Protein AF-F4G128-F1 (afdb_monomer)

Foldseek 3Di:
DADAEALEDADAQEAEEEDVPAYHAHYYLEYEEANEYEYREYAYYLEYDAHLEYEYHLEYEYALEYEYHNEYDDHNHYHYHQFYWYDVPTDTPDGHDPVSSVVSNVVSVVVVVVVVVVVVVVD

Organism: Metallosphaera cuprina (strain Ar-4) (NCBI:txid1006006)

Nearest PDB structures (foldseek):
  2fko-assembly1_A  TM=9.985E-01  e=2.049E-13  Pyrococcus horikoshii OT3
  4n27-assembly1_C  TM=9.980E-01  e=4.070E-13  Brucella abortus 2308
  3tio-assembly1_B  TM=9.841E-01  e=2.843E-12  Escherichia coli K-12
  9jyw-assembly2_F  TM=9.823E-01  e=1.257E-11  Aeribacillus pallidus
  6sc4-assembly2_D  TM=9.480E-01  e=2.497E-11  candidate division MSBL1 archaeon SCGC-AAA259I09

Secondary structure (DSSP, 8-state):
-EEE-TT-EE-TT-EEE--TT--EEE-SS-EE-TT-EEES-EE-SSEEE-TT-EE-TT-EE-SSEEEPTT-EE-TT-EE-SSEEEETTTTEEEEEPPHHHHHHHHHHHHHHHHHHHHHHHHT-

Solvent-accessible surface area (backbone atoms only — not comparable to full-atom values): 5789 Å² total; per-residue (Å²): 100,80,47,76,33,62,62,45,45,78,42,61,77,49,46,80,48,58,54,95,96,31,43,30,40,38,28,33,23,21,34,39,24,42,47,17,37,42,29,8,24,41,37,34,34,31,21,34,40,21,39,47,15,36,35,26,46,54,14,35,38,34,36,39,22,38,38,32,62,58,12,27,39,48,65,60,38,75,44,64,54,40,23,33,27,42,41,82,69,45,40,78,76,46,70,56,52,73,67,56,50,53,44,35,44,48,55,19,50,49,56,55,53,50,51,54,52,54,58,61,76,76,106

pLDDT: mean 97.23, std 5.07, range [54.41, 98.94]

Sequence (123 aa):
MITLGEGTNVQENCSLHTDRGFKIRIGDFVSIGHNAVIHGAEVGNNVIIGMGAILLNGARVGDNVIIGAGAVVTEGKEIPSNSLALGVPAKVLRKLTQEEINMIKRNALEYIEEIKILRKSHN

Structure (mmCIF, N/CA/C/O backbone):
data_AF-F4G128-F1
#
_entry.id   AF-F4G128-F1
#
loop_
_atom_site.group_PDB
_atom_site.id
_atom_site.type_symbol
_atom_site.label_atom_id
_atom_site.label_alt_id
_atom_site.label_comp_id
_atom_site.label_asym_id
_atom_site.label_entity_id
_atom_site.label_seq_id
_atom_site.pdbx_PDB_ins_code
_atom_site.Cartn_x
_atom_site.Cartn_y
_atom_site.Cartn_z
_atom_site.occupancy
_atom_site.B_iso_or_equiv
_atom_site.auth_seq_id
_atom_site.auth_comp_id
_atom_site.auth_asym_id
_atom_site.auth_atom_id
_atom_site.pdbx_PDB_model_num
ATOM 1 N N . MET A 1 1 ? -0.136 3.277 -17.019 1.00 89.38 1 MET A N 1
ATOM 2 C CA . MET A 1 1 ? 0.476 4.514 -16.467 1.00 89.38 1 MET A CA 1
ATOM 3 C C . MET A 1 1 ? 0.588 4.334 -14.969 1.00 89.38 1 MET A C 1
ATOM 5 O O . MET A 1 1 ? -0.416 3.983 -14.357 1.00 89.38 1 MET A O 1
ATOM 9 N N . ILE A 1 2 ? 1.788 4.531 -14.427 1.00 98.38 2 ILE A N 1
ATOM 10 C CA . ILE A 1 2 ? 2.101 4.408 -13.001 1.00 98.38 2 ILE A CA 1
ATOM 11 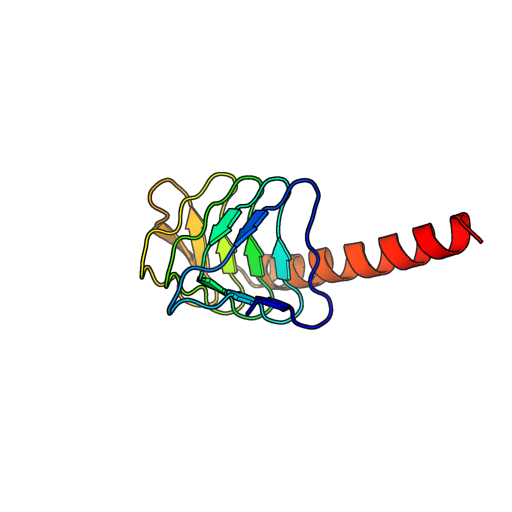C C . ILE A 1 2 ? 2.527 5.796 -12.524 1.00 98.38 2 ILE A C 1
ATOM 13 O O . ILE A 1 2 ? 3.396 6.403 -13.147 1.00 98.38 2 ILE A O 1
ATOM 17 N N . THR A 1 3 ? 1.900 6.307 -11.468 1.00 98.50 3 THR A N 1
ATOM 18 C CA . THR A 1 3 ? 2.269 7.584 -10.841 1.00 98.50 3 THR A CA 1
ATOM 19 C C . THR A 1 3 ? 2.480 7.389 -9.351 1.00 98.50 3 THR A C 1
ATOM 21 O O . THR A 1 3 ? 1.641 6.762 -8.702 1.00 98.50 3 THR A O 1
ATOM 24 N N . LEU A 1 4 ? 3.569 7.954 -8.833 1.00 98.56 4 LEU A N 1
ATOM 25 C CA . LEU A 1 4 ? 3.939 7.923 -7.422 1.00 98.56 4 LEU A CA 1
ATOM 26 C C . LEU A 1 4 ? 4.007 9.359 -6.895 1.00 98.56 4 LEU A C 1
ATOM 28 O O . LEU A 1 4 ? 4.594 10.216 -7.559 1.00 98.56 4 LEU A O 1
ATOM 32 N N . GLY A 1 5 ? 3.388 9.600 -5.743 1.00 98.50 5 GLY A N 1
ATOM 33 C CA . GLY A 1 5 ? 3.421 10.880 -5.044 1.00 98.50 5 GLY A CA 1
ATOM 34 C C . GLY A 1 5 ? 4.748 11.164 -4.339 1.00 98.50 5 GLY A C 1
ATOM 35 O O . GLY A 1 5 ? 5.675 10.347 -4.326 1.00 98.50 5 GLY A O 1
ATOM 36 N N . GLU A 1 6 ? 4.841 12.349 -3.747 1.00 98.00 6 GLU A N 1
ATOM 37 C CA . GLU A 1 6 ? 6.031 12.817 -3.044 1.00 98.00 6 GLU A CA 1
ATOM 38 C C . GLU A 1 6 ? 6.274 12.022 -1.755 1.00 98.00 6 GLU A C 1
ATOM 40 O O . GLU A 1 6 ? 5.349 11.645 -1.037 1.00 98.00 6 GLU A O 1
ATOM 45 N N . GLY A 1 7 ? 7.544 11.754 -1.440 1.00 97.06 7 GLY A N 1
ATOM 46 C CA . GLY A 1 7 ? 7.924 11.064 -0.204 1.00 97.06 7 GLY A CA 1
ATOM 47 C C . GLY A 1 7 ? 7.483 9.599 -0.129 1.00 97.06 7 GLY A C 1
ATOM 48 O O . GLY A 1 7 ? 7.566 8.996 0.937 1.00 97.06 7 GLY A O 1
ATOM 49 N N . THR A 1 8 ? 7.020 9.028 -1.241 1.00 98.56 8 THR A N 1
ATOM 50 C CA . THR A 1 8 ? 6.684 7.609 -1.356 1.00 98.56 8 THR A CA 1
ATOM 51 C C . THR A 1 8 ? 7.939 6.776 -1.602 1.00 98.56 8 THR A C 1
ATOM 53 O O . THR A 1 8 ? 8.773 7.121 -2.441 1.00 98.56 8 THR A O 1
ATOM 56 N N . ASN A 1 9 ? 8.065 5.662 -0.882 1.00 98.44 9 ASN A N 1
ATOM 57 C CA . ASN A 1 9 ? 9.134 4.685 -1.063 1.00 98.44 9 ASN A CA 1
ATOM 58 C C . ASN A 1 9 ? 8.581 3.380 -1.647 1.00 98.44 9 ASN A C 1
ATOM 60 O O . ASN A 1 9 ? 7.509 2.905 -1.270 1.00 98.44 9 ASN A O 1
ATOM 64 N N . VAL A 1 10 ? 9.338 2.813 -2.586 1.00 98.44 10 VAL A N 1
ATOM 65 C CA . VAL A 1 10 ? 9.130 1.469 -3.127 1.00 98.44 10 VAL A CA 1
ATOM 66 C C . VAL A 1 10 ? 10.308 0.634 -2.666 1.00 98.44 10 VAL A C 1
ATOM 68 O O . VAL A 1 10 ? 11.437 0.885 -3.086 1.00 98.44 10 VAL A O 1
ATOM 71 N N . GLN A 1 11 ? 10.047 -0.307 -1.767 1.00 98.31 11 GLN A N 1
ATOM 72 C CA . GLN A 1 11 ? 11.088 -1.134 -1.175 1.00 98.31 11 GLN A CA 1
ATOM 73 C C . GLN A 1 11 ? 11.497 -2.268 -2.125 1.00 98.31 11 GLN A C 1
ATOM 75 O O . GLN A 1 11 ? 11.025 -2.392 -3.260 1.00 98.31 11 GLN A O 1
ATOM 80 N N . GLU A 1 12 ? 12.414 -3.105 -1.667 1.00 98.06 12 GLU A N 1
ATOM 81 C CA . GLU A 1 12 ? 13.048 -4.156 -2.446 1.00 98.06 12 GLU A CA 1
ATOM 82 C C . GLU A 1 12 ? 12.024 -5.140 -3.020 1.00 98.06 12 GLU A C 1
ATOM 84 O O . GLU A 1 12 ? 11.061 -5.550 -2.366 1.00 98.06 12 GLU A O 1
ATOM 89 N N . ASN A 1 13 ? 12.278 -5.568 -4.258 1.00 98.62 13 ASN A N 1
ATOM 90 C CA . ASN A 1 13 ? 11.535 -6.627 -4.944 1.00 98.62 13 ASN A CA 1
ATOM 91 C C . ASN A 1 13 ? 10.027 -6.371 -5.119 1.00 98.62 13 ASN A C 1
ATOM 93 O O . ASN A 1 13 ? 9.268 -7.316 -5.344 1.00 98.62 13 ASN A O 1
ATOM 97 N N . CYS A 1 14 ? 9.576 -5.118 -5.040 1.00 98.69 14 CYS A N 1
ATOM 98 C CA . CYS A 1 14 ? 8.198 -4.780 -5.373 1.00 98.69 14 CYS A CA 1
ATOM 99 C C . CYS A 1 14 ? 7.936 -4.933 -6.876 1.00 98.69 14 CYS A C 1
ATOM 101 O O . CYS A 1 14 ? 8.787 -4.617 -7.708 1.00 98.69 14 CYS A O 1
ATOM 103 N N . SER A 1 15 ? 6.725 -5.362 -7.229 1.00 98.69 15 SER A N 1
ATOM 104 C CA . SER A 1 15 ? 6.250 -5.402 -8.617 1.00 98.69 15 SER A CA 1
ATOM 105 C C . SER A 1 15 ? 5.059 -4.470 -8.790 1.00 98.69 15 SER A C 1
ATOM 107 O O . SER A 1 15 ? 4.038 -4.628 -8.124 1.00 98.69 15 SER A O 1
ATOM 109 N N . LEU A 1 16 ? 5.189 -3.489 -9.685 1.00 98.62 16 LEU A N 1
ATOM 110 C CA . LEU A 1 16 ? 4.127 -2.544 -10.024 1.00 98.62 16 LEU A CA 1
ATOM 111 C C . LEU A 1 16 ? 3.765 -2.726 -11.498 1.00 98.62 16 LEU A C 1
ATOM 113 O O . LEU A 1 16 ? 4.588 -2.477 -12.378 1.00 98.62 16 LEU A O 1
ATOM 117 N N . HIS A 1 17 ? 2.534 -3.153 -11.771 1.00 98.19 17 HIS A N 1
ATOM 118 C CA . HIS A 1 17 ? 2.067 -3.444 -13.125 1.00 98.19 17 HIS A CA 1
ATOM 119 C C . HIS A 1 17 ? 0.651 -2.907 -13.376 1.00 98.19 17 HIS A C 1
ATOM 121 O O . HIS A 1 17 ? -0.155 -2.744 -12.463 1.00 98.19 17 HIS A O 1
ATOM 127 N N . THR A 1 18 ? 0.333 -2.599 -14.633 1.00 96.88 18 THR A N 1
ATOM 128 C CA . THR A 1 18 ? -0.988 -2.096 -15.029 1.00 96.88 18 THR A CA 1
ATOM 129 C C . THR A 1 18 ? -1.545 -2.893 -16.192 1.00 96.88 18 THR A C 1
A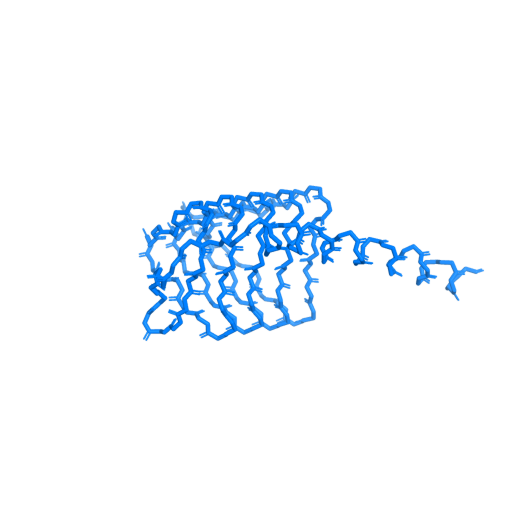TOM 131 O O . THR A 1 18 ? -0.866 -3.002 -17.210 1.00 96.88 18 THR A O 1
ATOM 134 N N . ASP A 1 19 ? -2.806 -3.312 -16.096 1.00 94.06 19 ASP A N 1
ATOM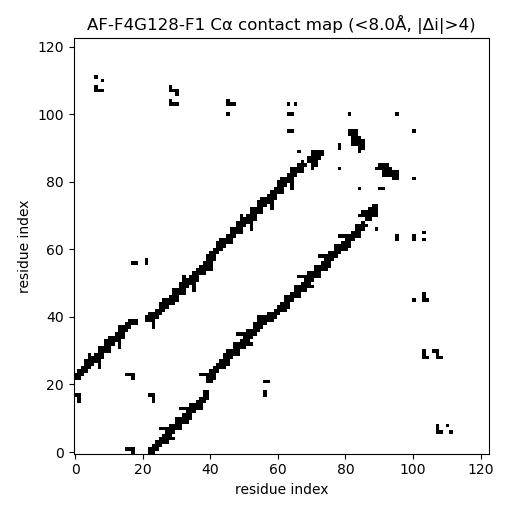 135 C CA . ASP A 1 19 ? -3.570 -3.824 -17.236 1.00 94.06 19 ASP A CA 1
ATOM 136 C C . ASP A 1 19 ? -4.224 -2.708 -18.054 1.00 94.06 19 ASP A C 1
ATOM 138 O O . ASP A 1 19 ? -4.371 -1.560 -17.622 1.00 94.06 19 ASP A O 1
ATOM 142 N N . ARG A 1 20 ? -4.689 -3.052 -19.259 1.00 94.75 20 ARG A N 1
ATOM 143 C CA . ARG A 1 20 ? -5.488 -2.140 -20.080 1.00 94.75 20 ARG A CA 1
ATOM 144 C C . ARG A 1 20 ? -6.754 -1.730 -19.317 1.00 94.75 20 ARG A C 1
ATOM 146 O O . ARG A 1 20 ? -7.573 -2.567 -18.969 1.00 94.75 20 ARG A O 1
ATOM 153 N N . GLY A 1 21 ? -6.922 -0.426 -19.105 1.00 94.62 21 GLY A N 1
ATOM 154 C CA . GLY A 1 21 ? -8.065 0.138 -18.377 1.00 94.62 21 GLY A CA 1
ATOM 155 C C . GLY A 1 21 ? -7.808 0.386 -16.889 1.00 94.62 21 GLY A C 1
ATOM 156 O O . GLY A 1 21 ? -8.529 1.182 -16.295 1.00 94.62 21 GLY A O 1
ATOM 157 N N . PHE A 1 22 ? -6.737 -0.171 -16.318 1.00 96.69 22 PHE A N 1
ATOM 158 C CA . PHE A 1 22 ? -6.354 0.048 -14.926 1.00 96.69 22 PHE A CA 1
ATOM 159 C C . PHE A 1 22 ? -5.047 0.838 -14.848 1.00 96.69 22 PHE A C 1
ATOM 161 O O . PHE A 1 22 ? -4.096 0.606 -15.590 1.00 96.69 22 PHE A O 1
ATOM 168 N N . LYS A 1 23 ? -4.990 1.831 -13.965 1.00 96.94 23 LYS A N 1
ATOM 169 C CA . LYS A 1 23 ? -3.782 2.628 -13.712 1.00 96.94 23 LYS A CA 1
ATOM 170 C C . LYS A 1 23 ? -3.302 2.336 -12.299 1.00 96.94 23 LYS A C 1
ATOM 172 O O . LYS A 1 23 ? -4.086 1.887 -11.474 1.00 96.94 23 LYS A O 1
ATOM 177 N N . ILE A 1 24 ? -2.032 2.621 -12.032 1.00 98.62 24 ILE A N 1
ATOM 178 C CA . ILE A 1 24 ? -1.546 2.719 -10.658 1.00 98.62 24 ILE A CA 1
ATOM 179 C C . ILE A 1 24 ? -1.423 4.195 -10.316 1.00 98.62 24 ILE A C 1
ATOM 181 O O . ILE A 1 24 ? -0.708 4.931 -11.003 1.00 98.62 24 ILE A O 1
ATOM 185 N N . ARG A 1 25 ? -2.109 4.607 -9.252 1.00 98.69 25 ARG A N 1
ATOM 186 C CA . ARG A 1 25 ? -1.945 5.922 -8.632 1.00 98.69 25 ARG A CA 1
ATOM 187 C C . ARG A 1 25 ? -1.623 5.719 -7.165 1.00 98.69 25 ARG A C 1
ATOM 189 O O . ARG A 1 25 ? -2.467 5.218 -6.435 1.00 98.69 25 ARG A O 1
ATOM 196 N N . ILE A 1 26 ? -0.420 6.097 -6.760 1.00 98.81 26 ILE A N 1
ATOM 197 C CA . ILE A 1 26 ? 0.008 6.079 -5.365 1.00 98.81 26 ILE A CA 1
ATOM 198 C C . ILE A 1 26 ? 0.156 7.525 -4.909 1.00 98.81 26 ILE A C 1
ATOM 200 O O . ILE A 1 26 ? 0.814 8.306 -5.599 1.00 98.81 26 ILE A O 1
ATOM 204 N N . GLY A 1 27 ? -0.477 7.871 -3.790 1.00 98.81 27 GLY A N 1
ATOM 205 C CA . GLY A 1 27 ? -0.400 9.192 -3.179 1.00 98.81 27 GLY A CA 1
ATOM 206 C C . GLY A 1 27 ? 0.955 9.494 -2.544 1.00 98.81 27 GLY A C 1
ATOM 207 O O . GLY A 1 27 ? 1.961 8.821 -2.793 1.00 98.81 27 GLY A O 1
ATOM 208 N N . ASP A 1 28 ? 0.963 10.533 -1.720 1.00 98.81 28 ASP A N 1
ATOM 209 C CA . ASP A 1 28 ? 2.153 11.017 -1.034 1.00 98.81 28 ASP A CA 1
ATOM 210 C C . ASP A 1 28 ? 2.404 10.233 0.259 1.00 98.81 28 ASP A C 1
ATOM 212 O O . ASP A 1 28 ? 1.470 9.821 0.954 1.00 98.81 28 ASP A O 1
ATOM 216 N N . PHE A 1 29 ? 3.675 10.099 0.637 1.00 98.69 29 PHE A N 1
ATOM 217 C CA . PHE A 1 29 ? 4.115 9.467 1.887 1.00 98.69 29 PHE A CA 1
ATOM 218 C C . PHE A 1 29 ? 3.601 8.033 2.052 1.00 98.69 29 PHE A C 1
ATOM 220 O O . PHE A 1 29 ? 3.160 7.635 3.132 1.00 98.69 29 PHE A O 1
ATOM 227 N N . VAL A 1 30 ? 3.627 7.266 0.964 1.00 98.88 30 VAL A N 1
ATOM 228 C CA . VAL A 1 30 ? 3.271 5.849 0.967 1.00 98.88 30 VAL A CA 1
ATOM 229 C C . VAL A 1 30 ? 4.530 5.000 1.101 1.00 98.88 30 VAL A C 1
ATOM 231 O O . VAL A 1 30 ? 5.506 5.200 0.381 1.00 98.88 30 VAL A O 1
ATOM 234 N N . SER A 1 31 ? 4.495 4.015 1.991 1.00 98.88 31 SER A N 1
ATOM 235 C CA . SER A 1 31 ? 5.531 2.988 2.083 1.00 98.88 31 SER A CA 1
ATOM 236 C C . SER A 1 31 ? 5.023 1.700 1.45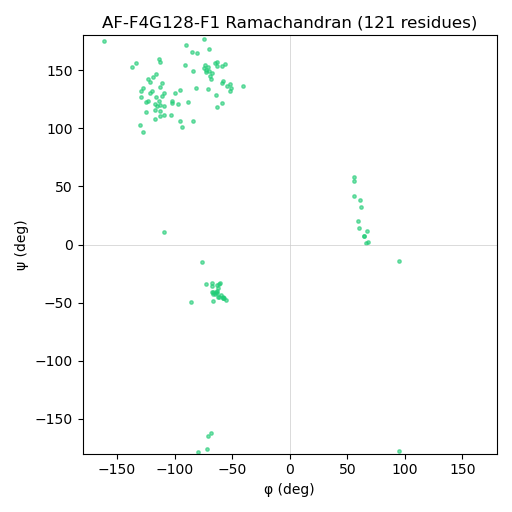9 1.00 98.88 31 SER A C 1
ATOM 238 O O . SER A 1 31 ? 4.107 1.061 1.985 1.00 98.88 31 SER A O 1
ATOM 240 N N . ILE A 1 32 ? 5.606 1.327 0.320 1.00 98.88 32 ILE A N 1
ATOM 241 C CA . ILE A 1 32 ? 5.314 0.071 -0.367 1.00 98.88 32 ILE A CA 1
ATOM 242 C C . ILE A 1 32 ? 6.330 -0.960 0.114 1.00 98.88 32 ILE A C 1
ATOM 244 O O . ILE A 1 32 ? 7.484 -0.943 -0.312 1.00 98.88 32 ILE A O 1
ATOM 248 N N . GLY A 1 33 ? 5.886 -1.812 1.039 1.00 98.75 33 GLY A N 1
ATOM 249 C CA . GLY A 1 33 ? 6.710 -2.776 1.757 1.00 98.75 33 GLY A CA 1
ATOM 250 C C . GLY A 1 33 ? 7.346 -3.833 0.859 1.00 98.75 33 GLY A C 1
ATOM 251 O O . GLY A 1 33 ? 6.788 -4.183 -0.180 1.00 98.75 33 GLY A O 1
ATOM 252 N N . HIS A 1 34 ? 8.484 -4.381 1.296 1.00 98.62 34 HIS A N 1
ATOM 253 C CA . HIS A 1 34 ? 9.248 -5.409 0.576 1.00 98.62 34 HIS A CA 1
ATOM 254 C C . HIS A 1 34 ? 8.359 -6.476 -0.074 1.00 98.62 34 HIS A C 1
ATOM 256 O O . HIS A 1 34 ? 7.433 -6.991 0.557 1.00 98.62 34 HIS A O 1
ATOM 262 N N . ASN A 1 35 ? 8.662 -6.848 -1.318 1.00 98.81 35 ASN A N 1
ATOM 263 C CA . ASN A 1 35 ? 7.944 -7.886 -2.065 1.00 98.81 35 ASN A CA 1
ATOM 264 C C . ASN A 1 35 ? 6.440 -7.624 -2.294 1.00 98.81 35 ASN A C 1
ATOM 266 O O . ASN A 1 35 ? 5.724 -8.550 -2.678 1.00 98.81 35 ASN A O 1
ATOM 270 N N . ALA A 1 36 ? 5.931 -6.408 -2.076 1.00 98.88 36 ALA A N 1
ATOM 271 C CA . ALA A 1 36 ? 4.539 -6.102 -2.383 1.00 98.88 36 ALA A CA 1
ATOM 272 C C . ALA A 1 36 ? 4.274 -6.120 -3.900 1.00 98.88 36 ALA A C 1
ATOM 274 O O . ALA A 1 36 ? 5.122 -5.749 -4.721 1.00 98.88 36 ALA A O 1
ATOM 275 N N . VAL A 1 37 ? 3.058 -6.519 -4.272 1.00 98.88 37 VAL A N 1
ATOM 276 C CA . VAL A 1 37 ? 2.577 -6.499 -5.657 1.00 98.88 37 VAL A CA 1
ATOM 277 C C . VAL A 1 37 ? 1.424 -5.515 -5.764 1.00 98.88 37 VAL A C 1
ATOM 279 O O . VAL A 1 37 ? 0.382 -5.689 -5.135 1.00 98.88 37 VAL A O 1
ATOM 282 N N . ILE A 1 38 ? 1.587 -4.491 -6.596 1.00 98.75 38 ILE A N 1
ATOM 283 C CA . ILE A 1 38 ? 0.521 -3.544 -6.917 1.00 98.75 38 ILE A CA 1
ATOM 284 C C . ILE A 1 38 ? 0.158 -3.737 -8.380 1.00 98.75 38 ILE A C 1
ATOM 286 O O . ILE A 1 38 ? 0.992 -3.565 -9.269 1.00 98.75 38 ILE A O 1
ATOM 290 N N . HIS A 1 39 ? -1.098 -4.080 -8.625 1.00 98.44 39 HIS A N 1
ATOM 291 C CA . HIS A 1 39 ? -1.597 -4.386 -9.950 1.00 98.44 39 HIS A CA 1
ATOM 292 C C . HIS A 1 39 ? -2.843 -3.550 -10.237 1.00 98.44 39 HIS A C 1
ATOM 294 O O . HIS A 1 39 ? -3.932 -3.886 -9.794 1.00 98.44 39 HIS A O 1
ATOM 300 N N . GLY A 1 40 ? -2.682 -2.424 -10.938 1.00 98.06 40 GLY A N 1
ATOM 301 C CA . GLY A 1 40 ? -3.813 -1.588 -11.364 1.00 98.06 40 GLY A CA 1
ATOM 302 C C . GLY A 1 40 ? -4.678 -0.995 -10.238 1.00 98.06 40 GLY A C 1
ATOM 303 O O . GLY A 1 40 ? -5.899 -0.940 -10.395 1.00 98.06 40 GLY A O 1
ATOM 304 N N . ALA A 1 41 ? -4.073 -0.577 -9.122 1.00 98.56 41 ALA A N 1
ATOM 305 C CA . ALA A 1 41 ? -4.771 -0.079 -7.931 1.00 98.56 41 ALA A CA 1
ATOM 306 C C . ALA A 1 41 ? -4.537 1.419 -7.650 1.00 98.56 41 ALA A C 1
ATOM 308 O O . ALA A 1 41 ? -3.523 2.001 -8.048 1.00 98.56 41 ALA A O 1
ATOM 309 N N . GLU A 1 42 ? -5.463 2.031 -6.910 1.00 98.81 42 GLU A N 1
ATOM 310 C CA . GLU A 1 42 ? -5.351 3.404 -6.411 1.00 98.81 42 GLU A CA 1
ATOM 311 C C . GLU A 1 42 ? -5.136 3.402 -4.895 1.00 98.81 42 GLU A C 1
ATOM 313 O O . GLU A 1 42 ? -5.857 2.740 -4.148 1.00 98.81 42 GLU A O 1
ATOM 318 N N . VAL A 1 43 ? -4.131 4.142 -4.441 1.00 98.94 43 VAL A N 1
ATOM 319 C CA . VAL A 1 43 ? -3.738 4.254 -3.038 1.00 98.94 43 VAL A CA 1
ATOM 320 C C . VAL A 1 43 ? -3.641 5.732 -2.689 1.00 98.94 43 VAL A C 1
ATOM 322 O O . VAL A 1 43 ? -2.967 6.487 -3.391 1.00 98.94 43 VAL A O 1
ATOM 325 N N . GLY A 1 44 ? -4.328 6.130 -1.621 1.00 98.88 44 GLY A N 1
ATOM 326 C CA . GLY A 1 44 ? -4.303 7.479 -1.072 1.00 98.88 44 GLY A CA 1
ATOM 327 C C . GLY A 1 44 ? -2.962 7.843 -0.438 1.00 98.88 44 GLY A C 1
ATOM 328 O O . GLY A 1 44 ? -1.927 7.224 -0.682 1.00 98.88 44 GLY A O 1
ATOM 329 N N . ASN A 1 45 ? -2.990 8.878 0.388 1.00 98.94 45 ASN A N 1
ATOM 330 C CA . ASN A 1 45 ? -1.819 9.433 1.047 1.00 98.94 45 ASN A CA 1
ATOM 331 C C . ASN A 1 45 ? -1.588 8.783 2.410 1.00 98.94 45 ASN A C 1
ATOM 333 O O . ASN A 1 45 ? -2.532 8.364 3.084 1.00 98.94 45 ASN A O 1
ATOM 337 N N . ASN A 1 46 ? -0.335 8.797 2.863 1.00 98.81 46 ASN A N 1
ATOM 338 C CA . ASN A 1 46 ? 0.043 8.336 4.194 1.00 98.81 46 ASN A CA 1
ATOM 339 C C . ASN A 1 46 ? -0.420 6.885 4.428 1.00 98.81 46 ASN A C 1
ATOM 341 O O . ASN A 1 46 ? -1.216 6.607 5.324 1.00 98.81 46 ASN A O 1
ATOM 345 N N . VA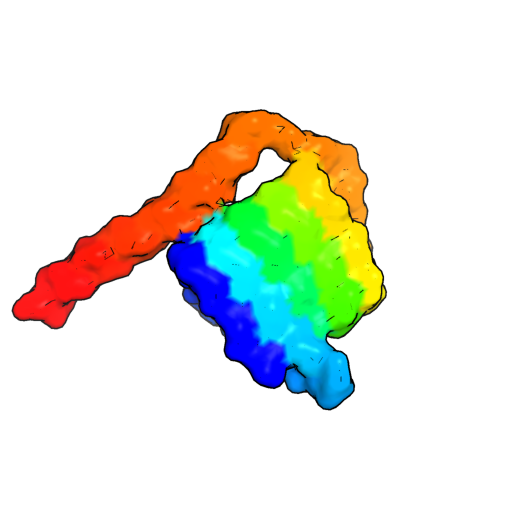L A 1 47 ? 0.036 5.960 3.579 1.00 98.94 47 VAL A N 1
ATOM 346 C CA . VAL A 1 47 ? -0.362 4.542 3.607 1.00 98.94 47 VAL A CA 1
ATOM 347 C C . VAL A 1 47 ? 0.857 3.647 3.801 1.00 98.94 47 VAL A C 1
ATOM 349 O O . VAL A 1 47 ? 1.893 3.861 3.180 1.00 98.94 47 VAL A O 1
ATOM 352 N N . ILE A 1 48 ? 0.716 2.596 4.607 1.00 98.88 48 ILE A N 1
ATOM 353 C CA . ILE A 1 48 ? 1.635 1.454 4.588 1.00 98.88 48 ILE A CA 1
ATOM 354 C C . ILE A 1 48 ? 0.966 0.312 3.833 1.00 98.88 48 ILE A C 1
ATOM 356 O O . ILE A 1 48 ? -0.096 -0.176 4.228 1.00 98.88 48 ILE A O 1
ATOM 360 N N . ILE A 1 49 ? 1.625 -0.146 2.773 1.00 98.94 49 ILE A N 1
ATOM 361 C CA . ILE A 1 49 ? 1.348 -1.434 2.148 1.00 98.94 49 ILE A CA 1
ATOM 362 C C . ILE A 1 49 ? 2.340 -2.423 2.748 1.00 98.94 49 ILE A C 1
ATOM 364 O O . ILE A 1 49 ? 3.532 -2.348 2.467 1.00 98.94 49 ILE A O 1
ATOM 368 N N . GLY A 1 50 ? 1.869 -3.306 3.626 1.00 98.81 50 GLY A N 1
ATOM 369 C CA . GLY A 1 50 ? 2.724 -4.256 4.329 1.00 98.81 50 GLY A CA 1
ATOM 370 C C . GLY A 1 50 ? 3.500 -5.165 3.377 1.00 98.81 50 GLY A C 1
ATOM 371 O O . GLY A 1 50 ? 3.062 -5.438 2.260 1.00 98.81 50 GLY A O 1
ATOM 372 N N . MET A 1 51 ? 4.651 -5.658 3.838 1.00 98.81 51 MET A N 1
ATOM 373 C CA . MET A 1 51 ? 5.500 -6.554 3.048 1.00 98.81 51 MET A CA 1
ATOM 374 C C . MET A 1 51 ? 4.706 -7.743 2.485 1.00 98.81 51 MET A C 1
ATOM 376 O O . MET A 1 51 ? 3.858 -8.322 3.170 1.00 98.81 51 MET A O 1
ATOM 380 N N . GLY A 1 52 ? 4.959 -8.093 1.227 1.00 98.81 52 GLY A N 1
ATOM 381 C CA . GLY A 1 52 ? 4.283 -9.184 0.529 1.00 98.81 52 GLY A CA 1
ATOM 382 C C . GLY A 1 52 ? 2.778 -8.988 0.314 1.00 98.81 52 GLY A C 1
ATOM 383 O O . GLY A 1 52 ? 2.111 -9.932 -0.105 1.00 98.81 52 GLY A O 1
ATOM 384 N N . ALA A 1 53 ? 2.209 -7.815 0.617 1.00 98.94 53 ALA A N 1
ATOM 385 C CA . ALA A 1 53 ? 0.803 -7.549 0.337 1.00 98.94 53 ALA A CA 1
ATOM 386 C C . ALA A 1 53 ? 0.552 -7.417 -1.173 1.00 98.94 53 ALA A C 1
ATOM 388 O O . ALA A 1 53 ? 1.411 -6.967 -1.934 1.00 98.94 53 ALA A O 1
ATOM 389 N N . ILE A 1 54 ? -0.651 -7.796 -1.600 1.00 98.94 54 ILE A N 1
ATOM 390 C CA . ILE A 1 54 ? -1.068 -7.798 -3.003 1.00 98.94 54 ILE A CA 1
ATOM 391 C C . ILE A 1 54 ? -2.314 -6.926 -3.153 1.00 98.94 54 ILE A C 1
ATOM 393 O O . ILE A 1 54 ? -3.333 -7.176 -2.509 1.00 98.94 54 ILE A O 1
ATOM 397 N N . LEU A 1 55 ? -2.252 -5.920 -4.023 1.00 98.88 55 LEU A N 1
ATOM 398 C CA . LEU A 1 55 ? -3.395 -5.101 -4.433 1.00 98.88 55 LEU A CA 1
ATOM 399 C C . LEU A 1 55 ? -3.743 -5.435 -5.886 1.00 98.88 55 LEU A C 1
ATOM 401 O O . LEU A 1 55 ? -2.912 -5.248 -6.774 1.00 98.88 55 LEU A O 1
ATOM 405 N N . LEU A 1 56 ? -4.960 -5.929 -6.120 1.00 98.75 56 LEU A N 1
ATOM 406 C CA . LEU A 1 56 ? -5.446 -6.311 -7.449 1.00 98.75 56 LEU A CA 1
ATOM 407 C C . LEU A 1 56 ? -6.147 -5.155 -8.179 1.00 98.75 56 LEU A C 1
ATOM 409 O O . LEU A 1 56 ? -6.417 -4.100 -7.602 1.00 98.75 56 LEU A O 1
ATOM 413 N N . ASN A 1 57 ? -6.463 -5.380 -9.459 1.00 98.56 57 ASN A N 1
ATOM 414 C CA . ASN A 1 57 ? -7.027 -4.369 -10.352 1.00 98.56 57 ASN A CA 1
ATOM 415 C C . ASN A 1 57 ? -8.245 -3.664 -9.736 1.00 98.56 57 ASN A C 1
ATOM 417 O O . ASN A 1 57 ? -9.138 -4.276 -9.151 1.00 98.56 57 ASN A O 1
ATOM 421 N N . GLY A 1 58 ? -8.288 -2.341 -9.844 1.00 98.19 58 GLY A N 1
ATOM 422 C CA . GLY A 1 58 ? -9.397 -1.532 -9.346 1.00 98.19 58 GLY A CA 1
ATOM 423 C C . GLY A 1 58 ? -9.536 -1.483 -7.821 1.00 98.19 58 GLY A C 1
ATOM 424 O O . GLY A 1 58 ? -10.479 -0.846 -7.348 1.00 98.19 58 GLY A O 1
ATOM 425 N N . ALA A 1 59 ? -8.639 -2.114 -7.052 1.00 98.69 59 ALA A N 1
ATOM 426 C CA . ALA A 1 59 ? -8.579 -1.917 -5.611 1.00 98.69 59 ALA A CA 1
ATOM 427 C C . ALA A 1 59 ? -8.342 -0.434 -5.289 1.00 98.69 59 ALA A C 1
ATOM 429 O O . ALA A 1 59 ? -7.541 0.236 -5.947 1.00 98.69 59 ALA A O 1
ATOM 430 N N . ARG A 1 60 ? -9.042 0.069 -4.270 1.00 98.88 60 ARG A N 1
ATOM 431 C CA . ARG A 1 60 ? -8.930 1.450 -3.788 1.00 98.88 60 ARG A CA 1
ATOM 432 C C . ARG A 1 60 ? -8.612 1.455 -2.305 1.00 98.88 60 ARG A C 1
ATOM 434 O O . ARG A 1 60 ? -9.367 0.911 -1.502 1.00 98.88 60 ARG A O 1
ATOM 441 N N . VAL A 1 61 ? -7.510 2.085 -1.937 1.00 98.94 61 VAL A N 1
ATOM 442 C CA . VAL A 1 61 ? -7.092 2.274 -0.548 1.00 98.94 61 VAL A CA 1
ATOM 443 C C . VAL A 1 61 ? -7.159 3.761 -0.226 1.00 98.94 61 VAL A C 1
ATOM 445 O O . VAL A 1 61 ? -6.550 4.563 -0.925 1.00 98.94 61 VAL A O 1
ATOM 448 N N . GLY A 1 62 ? -7.919 4.131 0.805 1.00 98.88 62 GLY A N 1
ATOM 449 C CA . GLY A 1 62 ? -8.023 5.515 1.272 1.00 98.88 62 GLY A CA 1
ATOM 450 C C . GLY A 1 62 ? -6.761 6.019 1.981 1.00 98.88 62 GLY A C 1
ATOM 451 O O . GLY A 1 62 ? -5.760 5.315 2.087 1.00 98.88 62 GLY A O 1
ATOM 452 N N . ASP A 1 63 ? -6.833 7.241 2.501 1.00 98.94 63 ASP A N 1
ATOM 453 C CA . ASP A 1 63 ? -5.733 7.870 3.240 1.00 98.94 63 ASP A CA 1
ATOM 454 C C . ASP A 1 63 ? -5.557 7.264 4.639 1.00 98.94 63 ASP A C 1
ATOM 456 O O . ASP A 1 63 ? -6.528 6.806 5.251 1.00 98.94 63 ASP A O 1
ATOM 460 N N . ASN A 1 64 ? -4.350 7.342 5.205 1.00 98.81 64 ASN A N 1
ATOM 461 C CA . ASN A 1 64 ? -4.070 6.873 6.568 1.00 98.81 64 ASN A CA 1
ATOM 462 C C . ASN A 1 64 ? -4.460 5.398 6.749 1.00 98.81 64 ASN A C 1
ATOM 464 O O . ASN A 1 64 ? -5.282 5.056 7.601 1.00 98.81 64 ASN A O 1
ATOM 468 N N . VAL A 1 65 ? -3.940 4.513 5.905 1.00 98.94 65 VAL A N 1
ATOM 469 C CA . VAL A 1 65 ? -4.275 3.082 5.943 1.00 98.94 65 VAL A CA 1
ATOM 470 C C . VAL A 1 65 ? -3.035 2.248 6.220 1.00 98.94 65 VAL A C 1
ATOM 472 O O . VAL A 1 65 ? -1.948 2.540 5.730 1.00 98.94 65 VAL A O 1
ATOM 475 N N . ILE A 1 66 ? -3.221 1.169 6.978 1.00 98.94 66 ILE A N 1
ATOM 476 C CA . ILE A 1 66 ? -2.258 0.074 7.059 1.00 98.94 66 ILE A CA 1
ATOM 477 C C . ILE A 1 66 ? -2.895 -1.156 6.418 1.00 98.94 6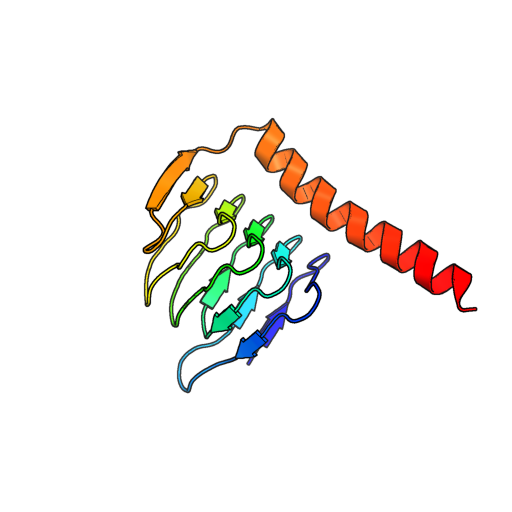6 ILE A C 1
ATOM 479 O O . ILE A 1 66 ? -3.878 -1.702 6.928 1.00 98.94 66 ILE A O 1
ATOM 483 N N . ILE A 1 67 ? -2.318 -1.603 5.306 1.00 98.94 67 ILE A N 1
ATOM 484 C CA . ILE A 1 67 ? -2.546 -2.938 4.757 1.00 98.94 67 ILE A CA 1
ATOM 485 C C . ILE A 1 67 ? -1.526 -3.868 5.411 1.00 98.94 67 ILE A C 1
ATOM 487 O O . ILE A 1 67 ? -0.325 -3.622 5.345 1.00 98.94 67 ILE A O 1
ATOM 491 N N . GLY A 1 68 ? -1.991 -4.918 6.080 1.00 98.81 68 GLY A N 1
ATOM 492 C CA . GLY A 1 68 ? -1.122 -5.864 6.775 1.00 98.81 68 GLY A CA 1
ATOM 493 C C . GLY A 1 68 ? -0.182 -6.623 5.846 1.00 98.81 68 GLY A C 1
ATOM 494 O O . GLY A 1 68 ? -0.475 -6.816 4.667 1.00 98.81 68 GLY A O 1
ATOM 495 N N . ALA A 1 69 ? 0.923 -7.112 6.407 1.00 98.81 69 ALA A N 1
ATOM 496 C CA . ALA A 1 69 ? 1.835 -7.999 5.696 1.00 98.81 69 ALA A CA 1
ATOM 497 C C . ALA A 1 69 ? 1.095 -9.229 5.139 1.00 98.81 69 ALA A C 1
ATOM 499 O O . ALA A 1 69 ? 0.245 -9.813 5.818 1.00 98.81 69 ALA A O 1
ATOM 500 N N . GLY A 1 70 ? 1.397 -9.590 3.892 1.00 98.75 70 GLY A N 1
ATOM 501 C CA . GLY A 1 70 ? 0.777 -10.709 3.178 1.00 98.75 70 GLY A CA 1
ATOM 502 C C . GLY A 1 70 ? -0.724 -10.561 2.894 1.00 98.75 70 GLY A C 1
ATOM 503 O O . GLY A 1 70 ? -1.351 -11.522 2.449 1.00 98.75 70 GLY A O 1
ATOM 504 N N . ALA A 1 71 ? -1.336 -9.403 3.165 1.00 98.88 71 ALA A N 1
ATOM 505 C CA . ALA A 1 71 ? -2.759 -9.205 2.911 1.00 98.88 71 ALA A CA 1
ATOM 506 C C . ALA A 1 71 ? -3.054 -9.084 1.406 1.00 98.88 71 ALA A C 1
ATOM 508 O O . ALA A 1 71 ? -2.254 -8.540 0.648 1.00 98.88 71 ALA A O 1
ATOM 509 N N . VAL A 1 72 ? -4.234 -9.541 0.977 1.00 98.94 72 VAL A N 1
ATOM 510 C CA . VAL A 1 72 ? -4.668 -9.459 -0.429 1.00 98.94 72 VAL A CA 1
ATOM 511 C C . VAL A 1 72 ? -5.911 -8.586 -0.539 1.00 98.94 72 VAL A C 1
ATOM 513 O O . VAL A 1 72 ? -7.008 -8.997 -0.155 1.00 98.94 72 VAL A O 1
ATOM 516 N N . VAL A 1 73 ? -5.754 -7.385 -1.089 1.00 98.88 73 VAL A N 1
ATOM 517 C CA . VAL A 1 73 ? -6.867 -6.498 -1.437 1.00 98.88 73 VAL A CA 1
ATOM 518 C C . VAL A 1 73 ? -7.373 -6.911 -2.817 1.00 98.88 73 VAL A C 1
ATOM 520 O O . VAL A 1 73 ? -6.704 -6.709 -3.830 1.00 98.88 73 VAL A O 1
ATOM 523 N N . THR A 1 74 ? -8.535 -7.561 -2.840 1.00 98.69 74 THR A N 1
ATOM 524 C CA . THR A 1 74 ? -9.081 -8.183 -4.052 1.00 98.69 74 THR A CA 1
ATOM 525 C C . THR A 1 74 ? -9.554 -7.162 -5.085 1.00 98.69 74 THR A C 1
ATOM 527 O O . THR A 1 74 ? -9.696 -5.978 -4.784 1.00 98.69 74 THR A O 1
ATOM 530 N N . GLU A 1 75 ? -9.835 -7.635 -6.300 1.00 98.38 75 GLU A N 1
ATOM 531 C CA . GLU A 1 75 ? -10.276 -6.792 -7.414 1.00 98.38 75 GLU A CA 1
ATOM 532 C C . GLU A 1 75 ? -11.477 -5.915 -7.024 1.00 98.38 75 GLU A C 1
ATOM 534 O O . GLU A 1 75 ? -12.428 -6.383 -6.391 1.00 98.38 75 GLU A O 1
ATOM 539 N N . GLY A 1 76 ? -11.398 -4.620 -7.340 1.00 98.31 76 GLY A N 1
ATOM 540 C CA . GLY A 1 76 ? -12.441 -3.633 -7.041 1.00 98.31 76 GLY A CA 1
ATOM 541 C C . GLY A 1 76 ? -12.686 -3.347 -5.552 1.00 98.31 76 GLY A C 1
ATOM 542 O O . GLY A 1 76 ? -13.582 -2.565 -5.228 1.00 98.31 76 GLY A O 1
ATOM 543 N N . LYS A 1 77 ? -11.938 -3.970 -4.631 1.00 98.62 77 LYS A N 1
ATOM 544 C CA . LYS A 1 77 ? -12.158 -3.820 -3.190 1.00 98.62 77 LYS A CA 1
ATOM 545 C C . LYS A 1 77 ? -11.756 -2.426 -2.720 1.00 98.62 77 LYS A C 1
ATOM 547 O O . LYS A 1 77 ? -10.656 -1.958 -3.000 1.00 98.62 77 LYS A O 1
ATOM 552 N N . GLU A 1 78 ? -12.620 -1.814 -1.918 1.00 98.75 78 GLU A N 1
ATOM 553 C CA . GLU A 1 78 ? -12.322 -0.558 -1.232 1.00 98.75 78 GLU A CA 1
ATOM 554 C C . GLU A 1 78 ? -11.916 -0.800 0.228 1.00 98.75 78 GLU A C 1
ATOM 556 O O . GLU A 1 78 ? -12.612 -1.500 0.975 1.00 98.75 78 GLU A O 1
ATOM 561 N N . ILE A 1 79 ? -10.799 -0.197 0.637 1.00 98.88 79 ILE A N 1
ATOM 562 C CA . ILE A 1 79 ? -10.356 -0.078 2.027 1.00 98.88 79 ILE A CA 1
ATOM 563 C C . ILE A 1 79 ? -10.511 1.395 2.440 1.00 98.88 79 ILE A C 1
ATOM 565 O O . ILE A 1 79 ? -9.780 2.244 1.928 1.00 98.88 79 ILE A O 1
ATOM 569 N N . PRO A 1 80 ? -11.448 1.729 3.348 1.00 98.81 80 PRO A N 1
ATOM 570 C CA . PRO A 1 80 ? -11.709 3.112 3.743 1.00 98.81 80 PRO A CA 1
ATOM 571 C C . PRO A 1 80 ? -10.523 3.758 4.462 1.00 98.81 80 PRO A C 1
ATOM 573 O O . PRO A 1 80 ? -9.770 3.068 5.151 1.00 98.81 80 PRO A O 1
ATOM 576 N N . SER A 1 81 ? -10.439 5.088 4.427 1.00 98.88 81 SER A N 1
ATOM 577 C CA . SER A 1 81 ? -9.422 5.847 5.161 1.00 98.88 81 SER A CA 1
ATOM 578 C C . SER A 1 81 ? -9.415 5.558 6.670 1.00 98.88 81 SER A C 1
ATOM 580 O O . SER A 1 81 ? -10.449 5.208 7.266 1.00 98.88 81 SER A O 1
ATOM 582 N N . ASN A 1 82 ? -8.262 5.771 7.308 1.00 98.75 82 ASN A N 1
ATOM 583 C CA . ASN A 1 82 ? -8.028 5.568 8.744 1.00 98.75 82 ASN A CA 1
ATOM 584 C C . ASN A 1 82 ? -8.219 4.108 9.192 1.00 98.75 82 ASN A C 1
ATOM 586 O O . ASN A 1 82 ? -8.701 3.872 10.299 1.00 98.75 82 ASN A O 1
ATOM 590 N N . SER A 1 83 ? -7.926 3.124 8.338 1.00 98.88 83 SER A N 1
ATOM 591 C CA . SER A 1 83 ? -8.233 1.708 8.602 1.00 98.88 83 SER A CA 1
ATOM 592 C C . SER A 1 83 ? -6.986 0.833 8.714 1.00 98.88 83 SER A C 1
ATOM 594 O O . SER A 1 83 ? -6.011 1.018 7.991 1.00 98.88 83 SER A O 1
ATOM 596 N N . LEU A 1 84 ? -7.068 -0.183 9.573 1.00 98.88 84 LEU A N 1
ATOM 597 C CA . LEU A 1 84 ? -6.196 -1.354 9.548 1.00 98.88 84 LEU A CA 1
ATOM 598 C C . LEU A 1 84 ? -6.924 -2.481 8.810 1.00 98.88 84 LEU A C 1
ATOM 600 O O . LEU A 1 84 ? -8.001 -2.898 9.248 1.00 98.88 84 LEU A O 1
ATOM 604 N N . ALA A 1 85 ? -6.349 -2.986 7.720 1.00 98.88 85 ALA A N 1
ATOM 605 C CA . ALA A 1 85 ? -6.906 -4.098 6.953 1.00 98.88 85 ALA A CA 1
ATOM 606 C C . ALA A 1 85 ? -5.926 -5.274 6.872 1.00 98.88 85 ALA A C 1
ATOM 608 O O . ALA A 1 85 ? -4.768 -5.088 6.513 1.00 98.88 85 ALA A O 1
ATOM 609 N N . LEU A 1 86 ? -6.392 -6.487 7.186 1.00 98.75 86 LEU A N 1
ATOM 610 C CA . LEU A 1 86 ? -5.559 -7.693 7.285 1.00 98.75 86 LEU A CA 1
ATOM 611 C C . LEU A 1 86 ? -6.190 -8.883 6.549 1.00 98.75 86 LEU A C 1
ATOM 613 O O . LEU A 1 86 ? -7.415 -8.965 6.431 1.00 98.75 86 LEU A O 1
ATOM 617 N N . GLY A 1 87 ? -5.352 -9.844 6.151 1.00 98.50 87 GLY A N 1
ATOM 618 C CA . GLY A 1 87 ? -5.768 -11.181 5.717 1.00 98.50 87 GLY A CA 1
ATOM 619 C C . GLY A 1 87 ? -5.952 -11.367 4.209 1.00 98.50 87 GLY A C 1
ATOM 620 O O . GLY A 1 87 ? -5.712 -10.466 3.406 1.00 98.50 87 GLY A O 1
ATOM 621 N N . VAL A 1 88 ? -6.380 -12.577 3.839 1.00 98.50 88 VAL A N 1
ATOM 622 C CA . VAL A 1 88 ? -6.629 -13.016 2.458 1.00 98.50 88 VAL A CA 1
ATOM 623 C C . VAL A 1 88 ? -8.028 -13.650 2.395 1.00 98.50 88 VAL A C 1
ATOM 625 O O . VAL A 1 88 ? -8.199 -14.773 2.867 1.00 98.50 88 VAL A O 1
ATOM 628 N N . PRO A 1 89 ? -9.053 -12.954 1.864 1.00 98.12 89 PRO A N 1
ATOM 629 C CA . PRO A 1 89 ? -9.024 -11.567 1.394 1.00 98.12 89 PRO A CA 1
ATOM 630 C C . PRO A 1 89 ? -8.915 -10.561 2.549 1.00 98.12 89 PRO A C 1
ATOM 632 O O . PRO A 1 89 ? -9.386 -10.819 3.660 1.00 98.12 89 PRO A O 1
ATOM 635 N N . ALA A 1 90 ? -8.342 -9.392 2.265 1.00 98.69 90 ALA A N 1
ATOM 636 C CA . ALA A 1 90 ? -8.158 -8.327 3.237 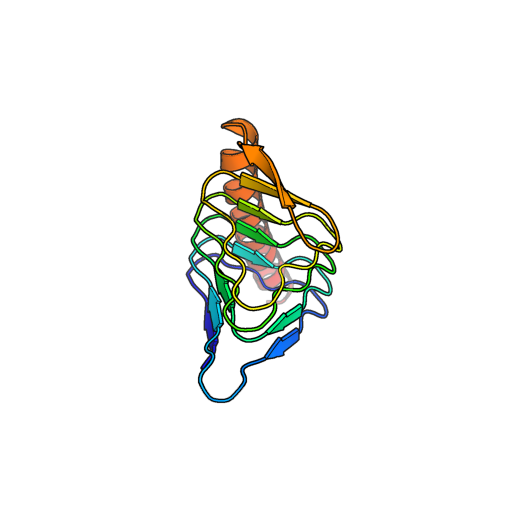1.00 98.69 90 ALA A CA 1
ATOM 637 C C . ALA A 1 90 ? -9.509 -7.788 3.725 1.00 98.69 90 ALA A C 1
ATOM 639 O O . ALA A 1 90 ? -10.384 -7.405 2.938 1.00 98.69 90 ALA A O 1
ATOM 640 N N . LYS A 1 91 ? -9.673 -7.728 5.047 1.00 98.69 91 LYS A N 1
ATOM 641 C CA . LYS A 1 91 ? -10.845 -7.150 5.713 1.00 98.69 91 LYS A CA 1
ATOM 642 C C . LYS A 1 91 ? -10.400 -6.050 6.660 1.00 98.69 91 LYS A C 1
ATOM 644 O O . LYS A 1 91 ? -9.376 -6.181 7.327 1.00 98.69 91 LYS A O 1
ATOM 649 N N . VAL A 1 92 ? -11.194 -4.983 6.733 1.00 98.75 92 VAL A N 1
ATOM 650 C CA . VAL A 1 92 ? -11.013 -3.940 7.746 1.00 98.75 92 VAL A CA 1
ATOM 651 C C . VAL A 1 92 ? -11.234 -4.573 9.114 1.00 98.75 92 VAL A C 1
ATOM 653 O O . VAL A 1 92 ? -12.319 -5.081 9.389 1.00 98.75 92 VAL A O 1
ATOM 656 N N . LEU A 1 93 ? -10.199 -4.552 9.948 1.00 98.44 93 LEU A N 1
ATOM 657 C CA . LEU A 1 93 ? -10.260 -5.053 11.316 1.00 98.44 93 LEU A CA 1
ATOM 658 C C . LEU A 1 93 ? -10.773 -3.965 12.260 1.00 98.44 93 LEU A C 1
ATOM 660 O O . LEU A 1 93 ? -11.670 -4.203 13.062 1.00 98.44 93 LEU A O 1
ATOM 664 N N . ARG A 1 94 ? -10.187 -2.767 12.166 1.00 98.62 94 ARG A N 1
ATOM 665 C CA . ARG A 1 94 ? -10.517 -1.614 13.011 1.00 98.62 94 ARG A CA 1
ATOM 666 C C . ARG A 1 94 ? -10.028 -0.309 12.390 1.00 98.62 94 ARG A C 1
ATOM 668 O O . ARG A 1 94 ? -9.324 -0.313 11.379 1.00 98.62 94 ARG A O 1
ATOM 675 N N . LYS A 1 95 ? -10.375 0.806 13.033 1.00 98.69 95 LYS A N 1
ATOM 676 C CA . LYS A 1 95 ? -9.747 2.103 12.775 1.00 98.69 95 LYS A CA 1
ATOM 677 C C . LYS A 1 95 ? -8.343 2.174 13.378 1.00 98.69 95 LYS A C 1
ATOM 679 O O . LYS A 1 95 ? -8.054 1.488 14.365 1.00 98.69 95 LYS A O 1
ATOM 684 N N . LEU A 1 96 ? -7.491 2.980 12.754 1.00 98.62 96 LEU A N 1
ATOM 685 C CA . LEU A 1 96 ? -6.170 3.311 13.277 1.00 98.62 96 LEU A CA 1
ATOM 686 C C . LEU A 1 96 ? -6.276 4.262 14.468 1.00 98.62 96 LEU A C 1
ATOM 688 O O . LEU A 1 96 ? -7.202 5.073 14.539 1.00 98.62 96 LEU A O 1
ATOM 692 N N . THR A 1 97 ? -5.313 4.176 15.379 1.00 98.62 97 THR A N 1
ATOM 693 C CA . THR A 1 97 ? -5.102 5.205 16.402 1.00 98.62 97 THR A CA 1
ATOM 694 C C . THR A 1 97 ? -4.322 6.385 15.820 1.00 98.62 97 THR A C 1
ATOM 696 O O . THR A 1 97 ? -3.706 6.281 14.755 1.00 98.62 97 THR A O 1
ATOM 699 N N . GLN A 1 98 ? -4.310 7.521 16.519 1.00 98.19 98 GLN A N 1
ATOM 700 C CA . GLN A 1 98 ? -3.545 8.687 16.071 1.00 98.19 98 GLN A CA 1
ATOM 701 C C . GLN A 1 98 ? -2.037 8.398 16.035 1.00 98.19 98 GLN A C 1
ATOM 703 O O . GLN A 1 98 ? -1.324 8.872 15.151 1.00 98.19 98 GLN A O 1
ATOM 708 N N . GLU A 1 99 ? -1.549 7.585 16.969 1.00 98.44 99 GLU A N 1
ATOM 709 C CA . GLU A 1 99 ? -0.158 7.148 17.038 1.00 98.44 99 GLU A CA 1
ATOM 710 C C . GLU A 1 99 ? 0.221 6.310 15.814 1.00 98.44 99 GLU A C 1
ATOM 712 O O . GLU A 1 99 ? 1.303 6.505 15.260 1.00 98.44 99 GLU A O 1
ATOM 717 N N . GLU A 1 100 ? -0.671 5.427 15.352 1.00 98.62 100 GLU A N 1
ATOM 718 C CA . GLU A 1 100 ? -0.473 4.637 14.132 1.00 98.62 100 GLU A CA 1
ATOM 719 C C . GLU A 1 100 ? -0.460 5.526 12.882 1.00 98.62 100 GLU A C 1
ATOM 721 O O . GLU A 1 100 ? 0.406 5.361 12.026 1.00 98.62 100 GLU A O 1
ATOM 726 N N . ILE A 1 101 ? -1.347 6.523 12.802 1.00 98.62 101 ILE A N 1
ATOM 727 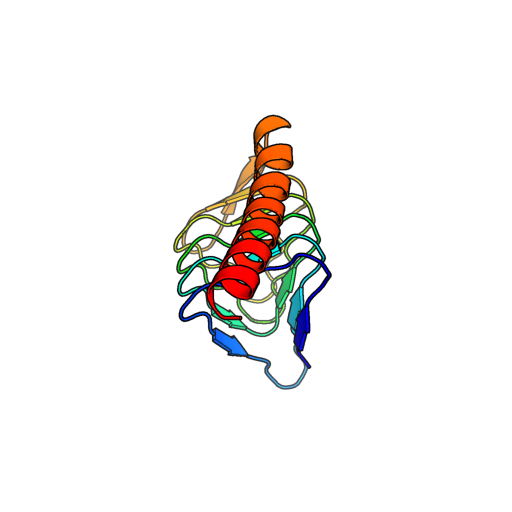C CA . ILE A 1 101 ? -1.365 7.499 11.698 1.00 98.62 101 ILE A CA 1
ATOM 728 C C . ILE A 1 101 ? -0.055 8.294 11.640 1.00 98.62 101 ILE A C 1
ATOM 730 O O . ILE A 1 101 ? 0.541 8.450 10.570 1.00 98.62 101 ILE A O 1
ATOM 734 N N . ASN A 1 102 ? 0.421 8.764 12.794 1.00 98.19 102 ASN A N 1
ATOM 735 C CA . ASN A 1 102 ? 1.687 9.486 12.904 1.00 98.19 102 ASN A CA 1
ATOM 736 C C . ASN A 1 102 ? 2.889 8.575 12.603 1.00 98.19 102 ASN A C 1
ATOM 738 O O . ASN A 1 102 ? 3.904 9.034 12.081 1.00 98.19 102 ASN A O 1
ATOM 742 N N . MET A 1 103 ? 2.798 7.285 12.942 1.00 98.38 103 MET A N 1
ATOM 743 C CA . MET A 1 103 ? 3.821 6.289 12.626 1.00 98.38 103 MET A CA 1
ATOM 744 C C . MET A 1 103 ? 3.958 6.086 11.116 1.00 98.38 103 MET A C 1
ATOM 746 O O . MET A 1 103 ? 5.089 6.100 10.639 1.00 98.38 103 MET A O 1
ATOM 750 N N . ILE A 1 104 ? 2.853 6.007 10.362 1.00 98.44 104 ILE A N 1
ATOM 751 C CA . ILE A 1 104 ? 2.913 5.873 8.896 1.00 98.44 104 ILE A CA 1
ATOM 752 C C . ILE A 1 104 ? 3.736 7.009 8.279 1.00 98.44 104 ILE A C 1
ATOM 754 O O . ILE A 1 104 ? 4.670 6.769 7.513 1.00 98.44 104 ILE A O 1
ATOM 758 N N . LYS A 1 105 ? 3.452 8.250 8.687 1.00 96.94 105 LYS A N 1
ATOM 759 C CA . LYS A 1 105 ? 4.164 9.422 8.177 1.00 96.94 105 LYS A CA 1
ATOM 760 C C . LYS A 1 105 ? 5.648 9.383 8.527 1.00 96.94 105 LYS A C 1
ATOM 762 O O . LYS A 1 105 ? 6.480 9.674 7.673 1.00 96.94 105 LYS A O 1
ATOM 767 N N . ARG A 1 106 ? 5.979 9.042 9.780 1.00 98.06 106 ARG A N 1
ATOM 768 C CA . ARG A 1 106 ? 7.373 8.921 10.236 1.00 98.06 106 ARG A CA 1
ATOM 769 C C . ARG A 1 106 ? 8.130 7.873 9.434 1.00 98.06 106 ARG A C 1
ATOM 771 O O . ARG A 1 106 ? 9.224 8.177 8.981 1.00 98.06 106 ARG A O 1
ATOM 778 N N . ASN A 1 107 ? 7.518 6.721 9.174 1.00 97.81 107 ASN A N 1
ATOM 779 C CA . ASN A 1 107 ? 8.137 5.669 8.378 1.00 97.81 107 ASN A CA 1
ATOM 780 C C . ASN A 1 107 ? 8.523 6.162 6.972 1.00 97.81 107 ASN A C 1
ATOM 782 O O . ASN A 1 107 ? 9.648 5.949 6.534 1.00 97.81 107 ASN A O 1
ATOM 786 N N . ALA A 1 108 ? 7.639 6.892 6.286 1.00 97.50 108 ALA A N 1
ATOM 787 C CA . ALA A 1 108 ? 7.967 7.470 4.982 1.00 97.50 108 ALA A CA 1
ATOM 788 C C . ALA A 1 108 ? 9.111 8.505 5.058 1.00 97.50 108 ALA A C 1
ATOM 790 O O . ALA A 1 108 ? 9.982 8.538 4.190 1.00 97.50 108 ALA A O 1
ATOM 791 N N . LEU A 1 109 ? 9.129 9.343 6.102 1.00 97.69 109 LEU A N 1
ATOM 792 C CA . LEU A 1 109 ? 10.183 10.343 6.311 1.00 97.69 109 LEU A CA 1
ATOM 793 C C . LEU A 1 109 ? 11.544 9.710 6.640 1.00 97.69 109 LEU A C 1
ATOM 795 O O . LEU A 1 109 ? 12.566 10.218 6.184 1.00 97.69 109 LEU A O 1
ATOM 799 N N . GLU A 1 110 ? 11.568 8.606 7.387 1.00 97.62 110 GLU A N 1
ATOM 800 C CA . GLU A 1 110 ? 12.793 7.857 7.702 1.00 97.62 110 GLU A CA 1
ATOM 801 C C . GLU A 1 110 ? 13.500 7.394 6.418 1.00 97.62 110 GLU A C 1
ATOM 803 O 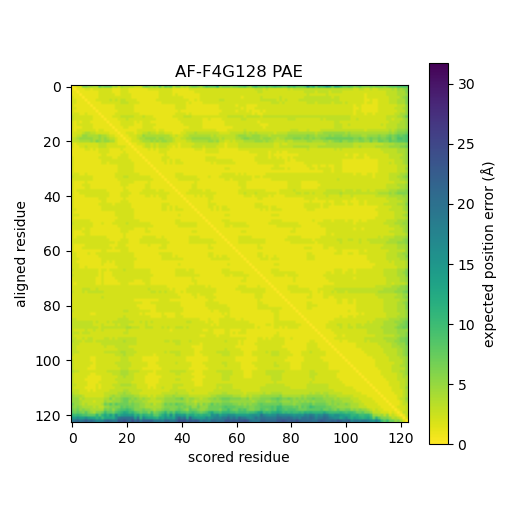O . GLU A 1 110 ? 14.685 7.676 6.247 1.00 97.62 110 GLU A O 1
ATOM 808 N N . TYR A 1 111 ? 12.765 6.838 5.447 1.00 96.88 111 TYR A N 1
ATOM 809 C CA . TYR A 1 111 ? 13.325 6.457 4.139 1.00 96.88 111 TYR A CA 1
ATOM 810 C C . TYR A 1 111 ? 13.914 7.642 3.354 1.00 96.88 111 TYR A C 1
ATOM 812 O O . TYR A 1 111 ? 14.903 7.494 2.629 1.00 96.88 111 TYR A O 1
ATOM 820 N N . ILE A 1 112 ? 13.337 8.839 3.487 1.00 95.81 112 ILE A N 1
ATOM 821 C CA . ILE A 1 112 ? 13.889 10.049 2.861 1.00 95.81 112 ILE A CA 1
ATOM 822 C C . ILE A 1 112 ? 15.240 10.407 3.494 1.00 95.81 112 ILE A C 1
ATOM 824 O O . ILE A 1 112 ? 16.181 10.759 2.776 1.00 95.81 112 ILE A O 1
ATOM 828 N N . GLU A 1 113 ? 15.352 10.323 4.820 1.00 95.50 113 GLU A N 1
ATOM 829 C CA . GLU A 1 113 ? 16.608 10.588 5.526 1.00 95.50 113 GLU A CA 1
ATOM 830 C C . GLU A 1 113 ? 17.677 9.530 5.223 1.00 95.50 113 GLU A C 1
ATOM 832 O O . GLU A 1 113 ? 18.827 9.885 4.948 1.00 95.50 113 GLU A O 1
ATOM 837 N N . GLU A 1 114 ? 17.304 8.252 5.161 1.00 93.25 114 GLU A N 1
ATOM 838 C CA . GLU A 1 114 ? 18.209 7.165 4.771 1.00 93.25 114 GLU A CA 1
ATOM 839 C C . GLU A 1 114 ? 18.809 7.395 3.378 1.00 93.25 114 GLU A C 1
ATOM 841 O O . GLU A 1 114 ? 20.028 7.319 3.200 1.00 93.25 114 GLU A O 1
ATOM 846 N N . ILE A 1 115 ? 17.989 7.783 2.395 1.00 92.44 115 ILE A N 1
ATOM 847 C CA . ILE A 1 115 ? 18.464 8.102 1.040 1.00 92.44 115 ILE A CA 1
ATOM 848 C C . ILE A 1 115 ? 19.437 9.289 1.046 1.00 92.44 115 ILE A C 1
ATOM 850 O O . ILE A 1 115 ? 20.414 9.287 0.290 1.00 92.44 115 ILE A O 1
ATOM 854 N N . LYS A 1 116 ? 19.216 10.310 1.886 1.00 92.50 116 LYS A N 1
ATOM 855 C CA . LYS A 1 116 ? 20.150 11.444 2.011 1.00 92.50 116 LYS A CA 1
ATOM 856 C C . LYS A 1 116 ? 21.508 10.988 2.541 1.00 92.50 116 LYS A C 1
ATOM 858 O O . LYS A 1 116 ? 22.532 11.455 2.043 1.00 92.50 116 LYS A O 1
ATOM 863 N N . ILE A 1 117 ? 21.525 10.092 3.527 1.00 92.19 117 ILE A N 1
ATOM 864 C CA . ILE A 1 117 ? 22.758 9.529 4.094 1.00 92.19 117 ILE A CA 1
ATOM 865 C C . ILE A 1 117 ? 23.474 8.667 3.050 1.00 92.19 117 ILE A C 1
ATOM 867 O O . ILE A 1 117 ? 24.660 8.881 2.791 1.00 92.19 117 ILE A O 1
ATOM 871 N N . LEU A 1 118 ? 22.750 7.767 2.378 1.00 90.88 118 LEU A N 1
ATOM 872 C CA . LEU A 1 118 ? 23.303 6.903 1.333 1.00 90.88 118 LEU A CA 1
ATOM 873 C C . LEU A 1 118 ? 23.944 7.718 0.207 1.00 90.88 118 LEU A C 1
ATOM 875 O O . LEU A 1 118 ? 25.094 7.464 -0.148 1.00 90.88 118 LEU A O 1
ATOM 879 N N . ARG A 1 119 ? 23.268 8.763 -0.283 1.00 91.31 119 ARG A N 1
ATOM 880 C CA . ARG A 1 119 ? 23.812 9.662 -1.316 1.00 91.31 119 ARG A CA 1
ATOM 881 C C . ARG A 1 119 ? 25.080 10.395 -0.879 1.00 91.31 119 ARG A C 1
ATOM 883 O O . ARG A 1 119 ? 25.936 10.640 -1.716 1.00 91.31 119 ARG A O 1
ATOM 890 N N . LYS A 1 120 ? 25.217 10.748 0.404 1.00 88.38 120 LYS A N 1
ATOM 891 C CA . LYS A 1 120 ? 26.446 11.365 0.933 1.00 88.38 120 LYS A CA 1
ATOM 892 C C . LYS A 1 120 ? 27.596 10.371 1.056 1.00 88.38 120 LYS A C 1
ATOM 894 O O . LYS A 1 120 ? 28.734 10.765 0.882 1.00 88.38 120 LYS A O 1
ATOM 899 N N . SER A 1 121 ? 27.303 9.111 1.373 1.00 84.06 121 SER A N 1
ATOM 900 C CA . SER A 1 121 ? 28.326 8.064 1.531 1.00 84.06 121 SER A CA 1
ATOM 901 C C . SER A 1 121 ? 28.897 7.525 0.212 1.00 84.06 121 SER A C 1
ATOM 903 O O . SER A 1 121 ? 29.923 6.855 0.233 1.00 84.06 121 SER A O 1
ATOM 905 N N . HIS A 1 122 ? 28.235 7.801 -0.917 1.00 72.50 122 HIS A N 1
ATOM 906 C CA . HIS A 1 122 ? 28.632 7.345 -2.257 1.00 72.50 122 HIS A CA 1
ATOM 907 C C . HIS A 1 122 ? 29.158 8.484 -3.157 1.00 72.50 122 HIS A C 1
ATOM 909 O O . HIS A 1 122 ? 29.328 8.274 -4.357 1.00 72.50 122 HIS A O 1
ATOM 915 N N . ASN A 1 123 ? 29.410 9.665 -2.581 1.00 54.41 123 ASN A N 1
ATOM 916 C CA . ASN A 1 123 ? 30.083 10.810 -3.206 1.00 54.41 123 ASN A CA 1
ATOM 917 C C . ASN A 1 123 ? 31.395 11.097 -2.473 1.00 54.41 123 ASN A C 1
ATOM 919 O O . ASN A 1 123 ? 32.320 11.616 -3.132 1.00 54.41 123 ASN A O 1
#

Radius of gyration: 13.92 Å; Cα contacts (8 Å, |Δi|>4): 343; chains: 1; bounding box: 42×26×37 Å

Mean predicted aligned error: 2.45 Å

InterPro domains:
  IPR001451 Hexapeptide repeat [PF00132] (40-74)
  IPR011004 Trimeric LpxA-like superfamily [SSF51161] (2-119)
  IPR050484 Transferase Hexapeptide/Carbonic Anhydrase [PTHR13061] (2-115)